Protein AF-I0EPF7-F1 (afdb_monomer)

Nearest PDB structures (foldseek):
  5tj4-assembly6_F  TM=7.790E-01  e=3.941E-02  unclassified
  5tj4-assembly10_J  TM=7.792E-01  e=4.815E-02  unclassified
  5tj4-assembly3_C  TM=7.240E-01  e=4.815E-02  unclassified
  5tj4-assembly4_D  TM=7.793E-01  e=6.290E-02  unclassified
  6ob5-assembly1_B  TM=6.141E-01  e=3.340E-01  Escherichia coli

Sequence (158 aa):
MDFFLKYFGLGFLILGGALLAESQGFAVKSDESLSGRFLEVLSMDFQDEMHAGLKFVVAKDKDKNDKKELCHFDAVLLSEMAMNKVPKNALSLQEILFESTKDKTNYVFAMIEPKFCAREKRKDISKLQQWFKEKALGLIEGYKVNYQNPYKLHNKHK

Foldseek 3Di:
DDDDDDDDDDDPPPPVPPPPDVFVAFEEEEEPPDQPVLVVVVQVVLCVPVVGGYDYDYDDPPQQLDLVSLVVGQKYWYFPVVVVRHDPLQWDDWDFQDAQPPPRTTIIMTGGDCVSNVDDCPDPCVSVVVCVVPPVSVVCVVCNDPVPDDDPPPPPDD

Organism: Helicobacter cetorum (strain ATCC BAA-429 / MIT 00-7128) (NCBI:txid182217)

Secondary structure (DSSP, 8-state):
-------------------------EEEEE-TTS-HHHHHHHHHHHHHHHSS-EEEEEPPTT----HHHHTT-SEEEEEHHHHTTS-GGGEEEEEEEEE-TTT--EEEEEEEPTTTTT----S-HHHHHHHIIIIIHHHHHHT-S-TT----------

Solvent-accessible surface area (backbone atoms only — not comparable to full-atom values): 9728 Å² total; per-residue (Å²): 140,77,90,82,81,88,87,80,90,73,80,87,75,74,71,78,74,73,80,67,69,92,60,94,40,48,33,30,39,25,43,65,87,56,50,68,67,60,55,48,52,55,24,50,54,44,28,72,74,67,72,43,46,52,42,80,41,68,48,51,97,82,62,57,64,41,73,77,56,51,53,77,30,53,26,38,42,26,38,53,75,61,48,72,61,39,56,70,77,38,51,39,74,79,45,80,62,48,64,36,70,84,78,68,48,44,33,31,37,30,34,47,32,52,76,62,58,74,50,76,87,84,65,78,59,62,60,59,53,49,44,48,73,75,44,48,46,60,50,53,59,76,50,64,43,60,88,81,69,73,81,78,82,74,77,82,81,126

Radius of gyration: 19.36 Å; Cα contacts (8 Å, |Δi|>4): 189; chains: 1; bounding box: 58×64×36 Å

Mean predicted aligned error: 12.43 Å

pLDDT: mean 71.14, std 19.7, range [32.12, 91.94]

Structure (mmCIF, N/CA/C/O backbone):
data_AF-I0EPF7-F1
#
_entry.id   AF-I0EPF7-F1
#
loop_
_atom_site.group_PDB
_atom_site.id
_atom_site.type_symbol
_atom_site.label_atom_id
_atom_site.label_alt_id
_atom_site.label_comp_id
_atom_site.label_asym_id
_atom_site.label_entity_id
_atom_site.label_seq_id
_atom_site.pdbx_PDB_ins_code
_atom_site.Cartn_x
_atom_site.Cartn_y
_atom_site.Cartn_z
_atom_site.occupancy
_atom_site.B_iso_or_equiv
_atom_site.auth_seq_id
_atom_site.auth_comp_id
_atom_site.auth_asym_id
_atom_site.auth_atom_id
_atom_site.pdbx_PDB_model_num
ATOM 1 N N . MET A 1 1 ? -41.851 -47.051 -5.456 1.00 32.12 1 MET A N 1
ATOM 2 C CA . MET A 1 1 ? -40.882 -48.156 -5.543 1.00 32.12 1 MET A CA 1
ATOM 3 C C . MET A 1 1 ? -39.913 -47.762 -6.638 1.00 32.12 1 MET A C 1
ATOM 5 O O . MET A 1 1 ? -40.344 -47.707 -7.777 1.00 32.12 1 MET A O 1
ATOM 9 N N . ASP A 1 2 ? -38.701 -47.268 -6.415 1.00 35.66 2 ASP A N 1
ATOM 10 C CA . ASP A 1 2 ? -37.830 -47.096 -5.244 1.00 35.66 2 ASP A CA 1
ATOM 11 C C . ASP A 1 2 ? -36.937 -45.878 -5.576 1.00 35.66 2 ASP A C 1
ATOM 13 O O . ASP A 1 2 ? -36.514 -45.720 -6.716 1.00 35.66 2 ASP A O 1
ATOM 17 N N . PHE A 1 3 ? -36.883 -44.823 -4.757 1.00 37.06 3 PHE A N 1
ATOM 18 C CA . PHE A 1 3 ? -35.919 -44.627 -3.662 1.00 37.06 3 PHE A CA 1
ATOM 19 C C . PHE A 1 3 ? -34.459 -44.915 -4.051 1.00 37.06 3 PHE A C 1
ATOM 21 O O . PHE A 1 3 ? -34.078 -46.069 -4.139 1.00 37.06 3 PHE A O 1
ATOM 28 N N . PHE A 1 4 ? -33.640 -43.865 -4.204 1.00 44.22 4 PHE A N 1
ATOM 29 C CA . PHE A 1 4 ? -32.478 -43.598 -3.338 1.00 44.22 4 PHE A CA 1
ATOM 30 C C . PHE A 1 4 ? -31.901 -42.188 -3.602 1.00 44.22 4 PHE A C 1
ATOM 32 O O . PHE A 1 4 ? -31.505 -41.850 -4.709 1.00 44.22 4 PHE A O 1
ATOM 39 N N . LEU A 1 5 ? -31.946 -41.382 -2.532 1.00 36.19 5 LEU A N 1
ATOM 40 C CA . LEU A 1 5 ? -31.001 -40.361 -2.038 1.00 36.19 5 LEU A CA 1
ATOM 41 C C . LEU A 1 5 ? -30.150 -39.552 -3.049 1.00 36.19 5 LEU A C 1
ATOM 43 O O . LEU A 1 5 ? -29.355 -40.110 -3.786 1.00 36.19 5 LEU A O 1
ATOM 47 N N . LYS A 1 6 ? -30.267 -38.215 -3.129 1.00 38.94 6 LYS A N 1
ATOM 48 C CA . LYS A 1 6 ? -29.908 -37.163 -2.136 1.00 38.94 6 LYS A CA 1
ATOM 49 C C . LYS A 1 6 ? -28.382 -36.999 -1.980 1.00 38.94 6 LYS A C 1
ATOM 51 O O . LYS A 1 6 ? -27.690 -37.969 -1.711 1.00 38.94 6 LYS A O 1
ATOM 56 N N . TYR A 1 7 ? -27.949 -35.733 -2.037 1.00 41.56 7 TYR A N 1
ATOM 57 C CA . TYR A 1 7 ? -26.588 -35.177 -1.913 1.00 41.56 7 TYR A CA 1
ATOM 58 C C . TYR A 1 7 ? -25.780 -35.070 -3.212 1.00 41.56 7 TYR A C 1
ATOM 60 O O . TYR A 1 7 ? -25.107 -35.997 -3.627 1.00 41.56 7 TYR A O 1
ATOM 68 N N . PHE A 1 8 ? -25.756 -33.872 -3.794 1.00 40.03 8 PHE A N 1
ATOM 69 C CA . PHE A 1 8 ? -24.672 -32.930 -3.506 1.00 40.03 8 PHE A CA 1
ATOM 70 C C . PHE A 1 8 ? -25.116 -31.528 -3.931 1.00 40.03 8 PHE A C 1
ATOM 72 O O . PHE A 1 8 ? -25.210 -31.208 -5.112 1.00 40.03 8 PHE A O 1
ATOM 79 N N . GLY A 1 9 ? -25.423 -30.689 -2.940 1.00 44.56 9 GLY A N 1
ATOM 80 C CA . GLY A 1 9 ? -25.356 -29.255 -3.140 1.00 44.56 9 GLY A CA 1
ATOM 81 C C . GLY A 1 9 ? -23.896 -28.889 -3.369 1.00 44.56 9 GLY A C 1
ATOM 82 O O . GLY A 1 9 ? -23.051 -29.161 -2.521 1.00 44.56 9 GLY A O 1
ATOM 83 N N . LEU A 1 10 ? -23.603 -28.271 -4.505 1.00 41.25 10 LEU A N 1
ATOM 84 C CA . LEU A 1 10 ? -22.473 -27.369 -4.616 1.00 41.25 10 LEU A CA 1
ATOM 85 C C . LEU A 1 10 ? -23.034 -26.017 -5.004 1.00 41.25 10 LEU A C 1
ATOM 87 O O . LEU A 1 10 ? -23.731 -25.870 -6.007 1.00 41.25 10 LEU A O 1
ATOM 91 N N . GLY A 1 11 ? -22.774 -25.067 -4.112 1.00 34.75 11 GLY A N 1
ATOM 92 C CA . GLY A 1 11 ? -23.182 -23.691 -4.236 1.00 34.75 11 GLY A CA 1
ATOM 93 C C . GLY A 1 11 ? -22.787 -23.135 -5.590 1.00 34.75 11 GLY A C 1
ATOM 94 O O . GLY A 1 11 ? -21.682 -23.353 -6.089 1.00 34.75 11 GLY A O 1
ATOM 95 N N . PHE A 1 12 ? -23.726 -22.389 -6.147 1.00 36.94 12 PHE A N 1
ATOM 96 C CA . PHE A 1 12 ? -23.507 -21.460 -7.232 1.00 36.94 12 PHE A CA 1
ATOM 97 C C . PHE A 1 12 ? -22.482 -20.414 -6.748 1.00 36.94 12 PHE A C 1
ATOM 99 O O . PHE A 1 12 ? -22.826 -19.359 -6.221 1.00 36.94 12 PHE A O 1
ATOM 106 N N . LEU A 1 13 ? -21.195 -20.752 -6.854 1.00 43.28 13 LEU A N 1
ATOM 107 C CA . LEU A 1 13 ? -20.092 -19.805 -6.826 1.00 43.28 13 LEU A CA 1
ATOM 108 C C . LEU A 1 13 ? -20.190 -19.011 -8.125 1.00 43.28 13 LEU A C 1
ATOM 110 O O . LEU A 1 13 ? -19.527 -19.324 -9.111 1.00 43.28 13 LEU A O 1
ATOM 114 N N . ILE A 1 14 ? -21.009 -17.961 -8.123 1.00 40.94 14 ILE A N 1
ATOM 115 C CA . ILE A 1 14 ? -20.789 -16.849 -9.044 1.00 40.94 14 ILE A CA 1
ATOM 116 C C . ILE A 1 14 ? -19.553 -16.115 -8.513 1.00 40.94 14 ILE A C 1
ATOM 118 O O . ILE A 1 14 ? -19.643 -15.044 -7.920 1.00 40.94 14 ILE A O 1
ATOM 122 N N . LEU A 1 15 ? -18.373 -16.723 -8.692 1.00 40.56 15 LEU A N 1
ATOM 123 C CA . LEU A 1 15 ? -17.181 -15.931 -8.939 1.00 40.56 15 LEU A CA 1
ATOM 124 C C . LEU A 1 15 ? -17.497 -15.207 -10.240 1.00 40.56 15 LEU A C 1
ATOM 126 O O . LEU A 1 15 ? -17.416 -15.792 -11.320 1.00 40.56 15 LEU A O 1
ATOM 130 N N . GLY A 1 16 ? -17.939 -13.956 -10.111 1.00 35.00 16 GLY A N 1
ATOM 131 C CA . GLY A 1 16 ? -17.935 -12.988 -11.190 1.00 35.00 16 GLY A CA 1
ATOM 132 C C . GLY A 1 16 ? -16.498 -12.847 -11.655 1.00 35.00 16 GLY A C 1
ATOM 133 O O . GLY A 1 16 ? -15.765 -11.975 -11.202 1.00 35.00 16 GLY A O 1
ATOM 134 N N . GLY A 1 17 ? -16.092 -13.773 -12.520 1.00 34.09 17 GLY A N 1
ATOM 135 C CA . GLY A 1 17 ? -14.925 -13.678 -13.359 1.00 34.09 17 GLY A CA 1
ATOM 136 C C . GLY A 1 17 ? -15.161 -12.518 -14.301 1.00 34.09 17 GLY A C 1
ATOM 137 O O . GLY A 1 17 ? -15.515 -12.703 -15.461 1.00 34.09 17 GLY A O 1
ATOM 138 N N . ALA A 1 18 ? -14.959 -11.308 -13.791 1.00 34.75 18 ALA A N 1
ATOM 139 C CA . ALA A 1 18 ? -14.467 -10.245 -14.622 1.00 34.75 18 ALA A CA 1
ATOM 140 C C . ALA A 1 18 ? -13.058 -10.693 -15.024 1.00 34.75 18 ALA A C 1
ATOM 142 O O . ALA A 1 18 ? -12.079 -10.513 -14.300 1.00 34.75 18 ALA A O 1
ATOM 143 N N . LEU A 1 19 ? -12.997 -11.361 -16.177 1.00 37.72 19 LEU A N 1
ATOM 144 C CA . LEU A 1 19 ? -11.865 -11.345 -17.092 1.00 37.72 19 LEU A CA 1
ATOM 145 C C . LEU A 1 19 ? -11.570 -9.873 -17.424 1.00 37.72 19 LEU A C 1
ATOM 147 O O . LEU A 1 19 ? -11.842 -9.385 -18.516 1.00 37.72 19 LEU A O 1
ATOM 151 N N . LEU A 1 20 ? -11.081 -9.126 -16.436 1.00 38.59 20 LEU A N 1
ATOM 152 C CA . LEU A 1 20 ? -10.431 -7.857 -16.662 1.00 38.59 20 LEU A CA 1
ATOM 153 C C . LEU A 1 20 ? -9.092 -8.235 -17.265 1.00 38.59 20 LEU A C 1
ATOM 155 O O . LEU A 1 20 ? -8.306 -8.960 -16.654 1.00 38.59 20 LEU A O 1
ATOM 159 N N . ALA A 1 21 ? -8.925 -7.813 -18.514 1.00 35.44 21 ALA A N 1
ATOM 160 C CA . ALA A 1 21 ? -7.698 -7.874 -19.278 1.00 35.44 21 ALA A CA 1
ATOM 161 C C . ALA A 1 21 ? -6.469 -7.717 -18.372 1.00 35.44 21 ALA A C 1
ATOM 163 O O . ALA A 1 21 ? -6.514 -6.957 -17.402 1.00 35.44 21 ALA A O 1
ATOM 164 N N . GLU A 1 22 ? -5.374 -8.398 -18.716 1.00 38.91 22 GLU A N 1
ATOM 165 C CA . GLU A 1 22 ? -4.032 -8.174 -18.169 1.00 38.91 22 GLU A CA 1
ATOM 166 C C . GLU A 1 22 ? -3.570 -6.723 -18.429 1.00 38.91 22 GLU A C 1
ATOM 168 O O . GLU A 1 22 ? -2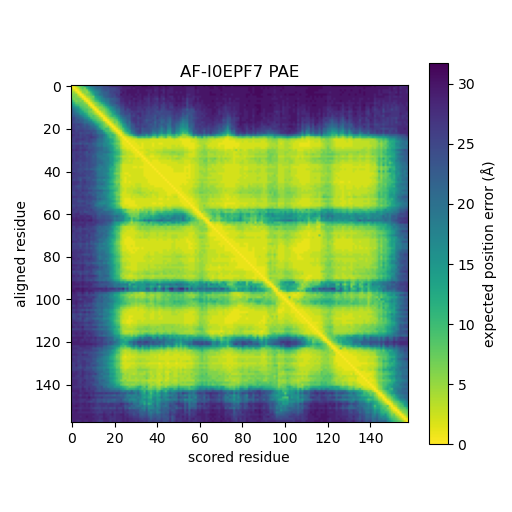.604 -6.463 -19.146 1.00 38.91 22 GLU A O 1
ATOM 173 N N . SER A 1 23 ? -4.266 -5.732 -17.871 1.00 43.34 23 SER A N 1
ATOM 174 C CA . SER A 1 23 ? -3.748 -4.385 -17.764 1.00 43.34 23 SER A CA 1
ATOM 175 C C . SER A 1 23 ? -2.484 -4.506 -16.927 1.00 43.34 23 SER A C 1
ATOM 177 O O . SER A 1 23 ? -2.442 -5.233 -15.930 1.00 43.34 23 SER A O 1
ATOM 179 N N . GLN A 1 24 ? -1.432 -3.836 -17.373 1.00 61.28 24 GLN A N 1
ATOM 180 C CA . GLN A 1 24 ? -0.130 -3.749 -16.725 1.00 61.28 24 GLN A CA 1
ATOM 181 C C . GLN A 1 24 ? -0.245 -2.970 -15.398 1.00 61.28 24 GLN A C 1
ATOM 183 O O . GLN A 1 24 ? 0.343 -1.907 -15.231 1.00 61.28 24 GLN A O 1
ATOM 188 N N . GLY A 1 25 ? -1.064 -3.464 -14.472 1.00 81.44 25 GLY A N 1
ATOM 189 C CA . GLY A 1 25 ? -1.451 -2.789 -13.244 1.00 81.44 25 GLY A CA 1
ATOM 190 C C . GLY A 1 25 ? -0.422 -2.943 -12.136 1.00 81.44 25 GLY A C 1
ATOM 191 O O . GLY A 1 25 ? 0.463 -3.801 -12.192 1.00 81.44 25 GLY A O 1
ATOM 192 N N . PHE A 1 26 ? -0.536 -2.106 -11.115 1.00 88.44 26 PHE A N 1
ATOM 193 C CA . PHE A 1 26 ? 0.302 -2.135 -9.926 1.00 88.44 26 PHE A CA 1
ATOM 194 C C . PHE A 1 26 ? -0.106 -3.269 -8.986 1.00 88.44 26 PHE A C 1
ATOM 196 O O . PHE A 1 26 ? -1.290 -3.579 -8.850 1.00 88.44 26 PHE A O 1
ATOM 203 N N . ALA A 1 27 ? 0.874 -3.874 -8.320 1.00 90.88 27 ALA A N 1
ATOM 204 C CA . ALA A 1 27 ? 0.647 -4.877 -7.285 1.00 90.88 27 ALA A CA 1
ATOM 205 C C . ALA A 1 27 ? 1.095 -4.345 -5.920 1.00 90.88 27 ALA A C 1
ATOM 207 O O . ALA A 1 27 ? 2.258 -3.981 -5.747 1.00 90.88 27 ALA A O 1
ATOM 208 N N . VAL A 1 28 ? 0.191 -4.340 -4.942 1.00 90.62 28 VAL A N 1
ATOM 209 C CA . VAL A 1 28 ? 0.463 -3.888 -3.573 1.00 90.62 28 VAL A CA 1
ATOM 210 C C . VAL A 1 28 ? 0.281 -5.052 -2.611 1.00 90.62 28 VAL A C 1
ATOM 212 O O . VAL A 1 28 ? -0.799 -5.636 -2.548 1.00 90.62 28 VAL A O 1
ATOM 215 N N . LYS A 1 29 ? 1.323 -5.401 -1.852 1.00 91.94 29 LYS A N 1
ATOM 216 C CA . LYS A 1 29 ? 1.199 -6.379 -0.759 1.00 91.94 29 LYS A CA 1
ATOM 217 C C . LYS A 1 29 ? 0.479 -5.711 0.412 1.00 91.94 29 LYS A C 1
ATOM 219 O O . LYS A 1 29 ? 0.902 -4.637 0.825 1.00 91.94 29 LYS A O 1
ATOM 224 N N . SER A 1 30 ? -0.574 -6.317 0.945 1.00 90.00 30 SER A N 1
ATOM 225 C CA . SER A 1 30 ? -1.389 -5.738 2.020 1.00 90.00 30 SER A CA 1
ATOM 226 C C . SER A 1 30 ? -1.539 -6.682 3.205 1.00 90.00 30 SER A C 1
ATOM 228 O O . SER A 1 30 ? -1.614 -7.886 3.000 1.00 90.00 30 SER A O 1
ATOM 230 N N . ASP A 1 31 ? -1.659 -6.173 4.426 1.00 86.31 31 ASP A N 1
ATOM 231 C CA . ASP A 1 31 ? -1.940 -7.031 5.590 1.00 86.31 31 ASP A CA 1
ATOM 232 C C . ASP A 1 31 ? -3.332 -7.688 5.514 1.00 86.31 31 ASP A C 1
ATOM 234 O O . ASP A 1 31 ? -4.290 -7.099 5.009 1.00 86.31 31 ASP A O 1
ATOM 238 N N . GLU A 1 32 ? -3.460 -8.906 6.050 1.00 83.56 32 GLU A N 1
ATOM 239 C CA . GLU A 1 32 ? -4.724 -9.665 6.084 1.00 83.56 32 GLU A CA 1
ATOM 240 C C . GLU A 1 32 ? -5.813 -9.046 6.960 1.00 83.56 32 GLU A C 1
ATOM 242 O O . GLU A 1 32 ? -7.004 -9.286 6.758 1.00 83.56 32 GLU A O 1
ATOM 247 N N . SER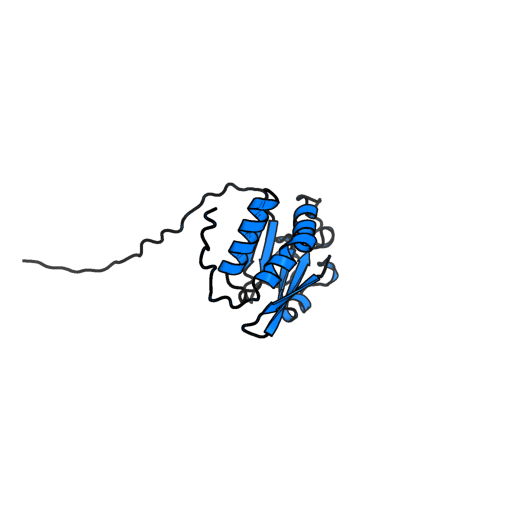 A 1 33 ? -5.411 -8.225 7.924 1.00 79.38 33 SER A N 1
ATOM 248 C CA . SER A 1 33 ? -6.304 -7.508 8.827 1.00 79.38 33 SER A CA 1
ATOM 249 C C . SER A 1 33 ? -7.087 -6.393 8.125 1.00 79.38 33 SER A C 1
ATOM 251 O O . SER A 1 33 ? -8.109 -5.938 8.652 1.00 79.38 33 SER A O 1
ATOM 253 N N . LEU A 1 34 ? -6.652 -5.965 6.933 1.00 81.50 34 LEU A N 1
ATOM 254 C CA . LEU A 1 34 ? -7.376 -5.008 6.104 1.00 81.50 34 LEU A CA 1
ATOM 255 C C . LEU A 1 34 ? -8.583 -5.680 5.443 1.00 81.50 34 LEU A C 1
ATOM 257 O O . LEU A 1 34 ? -8.486 -6.734 4.819 1.00 81.50 34 LEU A O 1
ATOM 261 N N . SER A 1 35 ? -9.749 -5.039 5.542 1.00 80.50 35 SER A N 1
ATOM 262 C CA . SER A 1 35 ? -10.962 -5.547 4.895 1.00 80.50 35 SER A CA 1
ATOM 263 C C . SER A 1 35 ? -10.802 -5.580 3.379 1.00 80.50 35 SER A C 1
ATOM 265 O O . SER A 1 35 ? -10.510 -4.554 2.764 1.00 80.50 35 SER A O 1
ATOM 267 N N . GLY A 1 36 ? -11.106 -6.723 2.759 1.00 82.62 36 GLY A N 1
ATOM 268 C CA . GLY A 1 36 ? -11.101 -6.854 1.300 1.00 82.62 36 GLY A CA 1
ATOM 269 C C . GLY A 1 36 ? -11.961 -5.799 0.593 1.00 82.62 36 GLY A C 1
ATOM 270 O O . GLY A 1 36 ? -11.556 -5.289 -0.444 1.00 82.62 36 GLY A O 1
ATOM 271 N N . ARG A 1 37 ? -13.085 -5.379 1.196 1.00 79.75 37 ARG A N 1
ATOM 272 C CA . ARG A 1 37 ? -13.941 -4.306 0.649 1.00 79.75 37 ARG A CA 1
ATOM 273 C C . ARG A 1 37 ? -13.254 -2.944 0.636 1.00 79.75 37 ARG A C 1
ATOM 275 O O . ARG A 1 37 ? -13.452 -2.163 -0.283 1.00 79.75 37 ARG A O 1
ATOM 282 N N . PHE A 1 38 ? -12.467 -2.644 1.666 1.00 81.75 38 PHE A N 1
ATOM 283 C CA . PHE A 1 38 ? -11.706 -1.397 1.720 1.00 81.75 38 PHE A CA 1
ATOM 284 C C . PHE A 1 38 ? -10.636 -1.371 0.620 1.00 81.75 38 PHE A C 1
ATOM 286 O O . PHE A 1 38 ? -10.507 -0.381 -0.094 1.00 81.75 38 PHE A O 1
ATOM 293 N N . LEU A 1 39 ? -9.934 -2.490 0.426 1.00 86.56 39 LEU A N 1
ATOM 294 C CA . LEU A 1 39 ? -8.944 -2.642 -0.642 1.00 86.56 39 LEU A CA 1
ATOM 295 C C . LEU A 1 39 ? -9.580 -2.561 -2.041 1.00 86.56 39 LEU A C 1
ATOM 297 O O . LEU A 1 39 ? -8.996 -1.980 -2.955 1.00 86.56 39 LEU A O 1
ATOM 301 N N . GLU A 1 40 ? -10.788 -3.102 -2.210 1.00 86.25 40 GLU A N 1
ATOM 302 C CA . GLU A 1 40 ? -11.560 -3.011 -3.454 1.00 86.25 40 GLU A CA 1
ATOM 303 C C . GLU A 1 40 ? -11.934 -1.562 -3.788 1.00 86.25 40 GLU A C 1
ATOM 305 O O . GLU A 1 40 ? -11.690 -1.122 -4.907 1.00 86.25 40 GLU A O 1
ATOM 310 N N . VAL A 1 41 ? -12.418 -0.787 -2.811 1.00 84.69 41 VAL A N 1
ATOM 311 C CA . VAL A 1 41 ? -12.729 0.642 -2.996 1.00 84.69 41 VAL A CA 1
ATOM 312 C C . VAL A 1 41 ? -11.504 1.432 -3.454 1.00 84.69 41 VAL A C 1
ATOM 314 O O . VAL A 1 41 ? -11.597 2.187 -4.419 1.00 84.69 41 VAL A O 1
ATOM 317 N N . LEU A 1 42 ? -10.351 1.239 -2.804 1.00 86.62 42 LEU A N 1
ATOM 318 C CA . LEU A 1 42 ? -9.109 1.898 -3.220 1.00 86.62 42 LEU A CA 1
ATOM 319 C C . LEU A 1 42 ? -8.699 1.493 -4.642 1.00 86.62 42 LEU A C 1
ATOM 321 O O . LEU A 1 42 ? -8.208 2.323 -5.400 1.00 86.62 42 LEU A O 1
ATOM 325 N N . SER A 1 43 ? -8.911 0.227 -5.008 1.00 88.88 43 SER A N 1
ATOM 326 C CA . SER A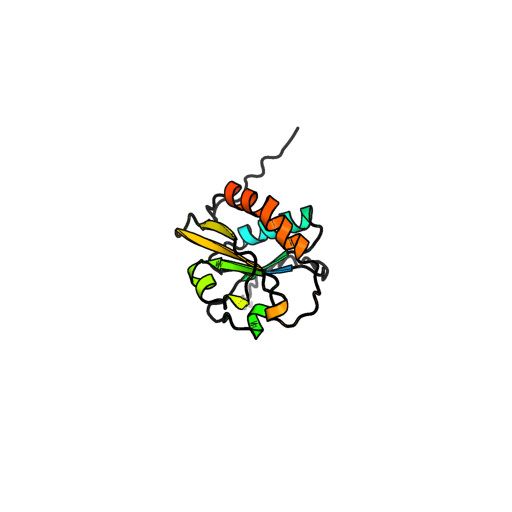 1 43 ? -8.592 -0.276 -6.349 1.00 88.88 43 SER A CA 1
ATOM 327 C C . SER A 1 43 ? -9.486 0.345 -7.421 1.00 88.88 43 SER A C 1
ATOM 329 O O . SER A 1 43 ? -8.988 0.730 -8.476 1.00 88.88 43 SER A O 1
ATOM 331 N N . MET A 1 44 ? -10.790 0.455 -7.149 1.00 87.62 44 MET A N 1
ATOM 332 C CA . MET A 1 44 ? -11.762 1.051 -8.067 1.00 87.62 44 MET A CA 1
ATOM 333 C C . MET A 1 44 ? -11.502 2.544 -8.272 1.00 87.62 44 MET A C 1
ATOM 335 O O . MET A 1 44 ? -11.420 2.981 -9.414 1.00 87.62 44 MET A O 1
ATOM 339 N N . ASP A 1 45 ? -11.297 3.306 -7.192 1.00 88.44 45 ASP A N 1
ATOM 340 C CA . ASP A 1 45 ? -11.021 4.746 -7.294 1.00 88.44 45 ASP A CA 1
ATOM 341 C C . ASP A 1 45 ? -9.709 5.015 -8.050 1.00 88.44 45 ASP A C 1
ATOM 343 O O . ASP A 1 45 ? -9.664 5.856 -8.948 1.00 88.44 45 ASP A O 1
ATOM 347 N N . PHE A 1 46 ? -8.666 4.216 -7.786 1.00 89.06 46 PHE A N 1
ATOM 348 C CA . PHE A 1 46 ? -7.424 4.282 -8.555 1.00 89.06 46 PHE A CA 1
ATOM 349 C C . PHE A 1 46 ? -7.647 3.994 -10.044 1.00 89.06 46 PHE A C 1
ATOM 351 O O . PHE A 1 46 ? -7.100 4.690 -10.899 1.00 89.06 46 PHE A O 1
ATOM 358 N N . GLN A 1 47 ? -8.427 2.960 -10.370 1.00 89.62 47 GLN A N 1
ATOM 359 C CA . GLN A 1 47 ? -8.696 2.580 -11.755 1.00 89.62 47 GLN A CA 1
ATOM 360 C C . GLN A 1 47 ? -9.471 3.668 -12.505 1.00 89.62 47 GLN A C 1
ATOM 362 O O . GLN A 1 47 ? -9.137 3.961 -13.658 1.00 89.62 47 GLN A O 1
ATOM 367 N N . ASP A 1 48 ? -10.470 4.261 -11.859 1.00 86.88 48 ASP A N 1
ATOM 368 C CA . ASP A 1 48 ? -11.298 5.316 -12.437 1.00 86.88 48 ASP A CA 1
ATOM 369 C C . ASP A 1 48 ? -10.485 6.589 -12.699 1.00 86.88 48 ASP A C 1
ATOM 371 O O . ASP A 1 48 ? -10.628 7.197 -13.761 1.00 86.88 48 ASP A O 1
ATOM 375 N N . GLU A 1 49 ? -9.593 6.968 -11.779 1.00 87.38 49 GLU A N 1
ATOM 376 C CA . GLU A 1 49 ? -8.817 8.207 -11.882 1.00 87.38 49 GLU A CA 1
ATOM 377 C C . GLU A 1 49 ? -7.553 8.063 -12.744 1.00 87.38 49 GLU A C 1
ATOM 379 O O . GLU A 1 49 ? -7.253 8.916 -13.579 1.00 87.38 49 GLU A O 1
ATOM 384 N N . MET A 1 50 ? -6.804 6.971 -12.572 1.00 86.62 50 MET A N 1
ATOM 385 C CA . MET A 1 50 ? -5.483 6.801 -13.192 1.00 86.62 50 MET A CA 1
ATOM 386 C C . MET A 1 50 ? -5.515 5.997 -14.495 1.00 86.62 50 MET A C 1
ATOM 388 O O . MET A 1 50 ? -4.478 5.878 -15.166 1.00 86.62 50 MET A O 1
ATOM 392 N N . HIS A 1 51 ? -6.676 5.426 -14.843 1.00 86.12 51 HIS A N 1
ATOM 393 C CA . HIS A 1 51 ? -6.870 4.521 -15.980 1.00 86.12 51 HIS A CA 1
ATOM 394 C C . HIS A 1 51 ? -5.846 3.372 -16.008 1.00 86.12 51 HIS A C 1
ATOM 396 O O . HIS A 1 51 ? -5.348 2.972 -17.063 1.00 86.12 51 HIS A O 1
ATOM 402 N N . ALA A 1 52 ? -5.495 2.857 -14.828 1.00 86.56 52 ALA A N 1
ATOM 403 C CA . ALA A 1 52 ? -4.529 1.784 -14.632 1.00 86.56 52 ALA A CA 1
ATOM 404 C C . ALA A 1 52 ? -5.029 0.816 -13.553 1.00 86.56 52 ALA A C 1
ATOM 406 O O . ALA A 1 52 ? -5.699 1.225 -12.613 1.00 86.56 52 ALA A O 1
ATOM 407 N N . GLY A 1 53 ? -4.697 -0.472 -13.667 1.00 88.25 53 GLY A N 1
ATOM 408 C CA . GLY A 1 53 ? -5.078 -1.450 -12.648 1.00 88.25 53 GLY A CA 1
ATOM 409 C C . GLY A 1 53 ? -4.292 -1.266 -11.347 1.00 88.25 53 GLY A C 1
ATOM 410 O O . GLY A 1 53 ? -3.085 -1.021 -11.381 1.00 88.25 53 GLY A O 1
ATOM 411 N N . LEU A 1 54 ? -4.954 -1.457 -10.208 1.00 89.62 54 LEU A N 1
ATOM 412 C CA . LEU A 1 54 ? -4.334 -1.590 -8.891 1.00 89.62 54 LEU A CA 1
ATOM 413 C C . LEU A 1 54 ? -4.858 -2.865 -8.241 1.00 89.62 54 LEU A C 1
ATOM 415 O O . LEU A 1 54 ? -6.063 -3.051 -8.102 1.00 89.62 54 LEU A O 1
ATOM 419 N N . LYS A 1 55 ? -3.950 -3.767 -7.872 1.00 91.00 55 LYS A N 1
ATOM 420 C CA . LYS A 1 55 ? -4.287 -5.039 -7.240 1.00 91.00 55 LYS A CA 1
ATOM 421 C C . LYS A 1 55 ? -3.637 -5.130 -5.873 1.00 91.00 55 LYS A C 1
ATOM 423 O O . LYS A 1 55 ? -2.410 -5.119 -5.770 1.00 91.00 55 LYS A O 1
ATOM 428 N N . PHE A 1 56 ? -4.454 -5.339 -4.849 1.00 90.31 56 PHE A N 1
ATOM 429 C CA . PHE A 1 56 ? -3.966 -5.722 -3.531 1.00 90.31 56 PHE A CA 1
ATOM 430 C C . PHE A 1 56 ? -3.817 -7.241 -3.426 1.00 90.31 56 PHE A C 1
ATOM 432 O O . PHE A 1 56 ? -4.666 -8.010 -3.884 1.00 90.31 56 PHE A O 1
ATOM 439 N N . VAL A 1 57 ? -2.711 -7.676 -2.835 1.00 89.81 57 VAL A N 1
ATOM 440 C CA . VAL A 1 57 ? -2.409 -9.079 -2.561 1.00 89.81 57 VAL A CA 1
ATOM 441 C C . VAL A 1 57 ? -2.185 -9.216 -1.068 1.00 89.81 57 VAL A C 1
ATOM 443 O O . VAL A 1 57 ? -1.218 -8.688 -0.526 1.00 89.81 57 VAL A O 1
ATOM 446 N N . VAL A 1 58 ? -3.093 -9.933 -0.416 1.00 84.62 58 VAL A N 1
ATOM 447 C CA . VAL A 1 58 ? -3.041 -10.147 1.027 1.00 84.62 58 VAL A CA 1
ATOM 448 C C . VAL A 1 58 ? -1.824 -10.995 1.394 1.00 84.62 58 VAL A C 1
ATOM 450 O O . VAL A 1 58 ? -1.669 -12.112 0.895 1.00 84.62 58 VAL A O 1
ATOM 453 N N . ALA A 1 59 ? -0.984 -10.449 2.269 1.00 72.81 59 ALA A N 1
ATOM 454 C CA . ALA A 1 59 ? 0.150 -11.108 2.881 1.00 72.81 59 ALA A CA 1
ATOM 455 C C . ALA A 1 59 ? -0.343 -12.221 3.804 1.00 72.81 59 ALA A C 1
ATOM 457 O O . ALA A 1 59 ? -1.157 -11.991 4.695 1.00 72.81 59 ALA A O 1
ATOM 458 N N . LYS A 1 60 ? 0.168 -13.429 3.604 1.00 70.19 60 LYS A N 1
ATOM 459 C CA . LYS A 1 60 ? 0.037 -14.530 4.560 1.00 70.19 60 LYS A CA 1
ATOM 460 C C . LYS A 1 60 ? 1.123 -14.386 5.621 1.00 70.19 60 LYS A C 1
ATOM 462 O O . LYS A 1 60 ? 2.215 -13.931 5.315 1.00 70.19 60 LYS A O 1
ATOM 467 N N . ASP A 1 61 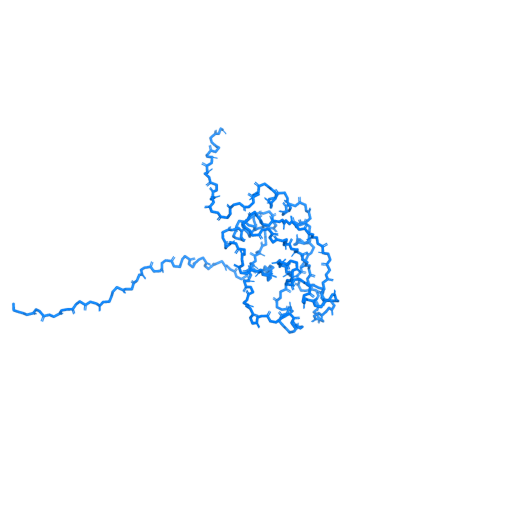? 0.913 -14.901 6.827 1.00 58.41 61 ASP A N 1
ATOM 468 C CA . ASP A 1 61 ? 1.951 -14.902 7.881 1.00 58.41 61 ASP A CA 1
ATOM 469 C C . ASP A 1 61 ? 3.300 -15.515 7.452 1.00 58.41 61 ASP A C 1
ATOM 471 O O . ASP A 1 61 ? 4.359 -15.190 7.990 1.00 58.41 61 ASP A O 1
ATOM 475 N N . LYS A 1 62 ? 3.271 -16.419 6.466 1.00 59.44 62 LYS A N 1
ATOM 476 C CA . LYS A 1 62 ? 4.457 -17.066 5.886 1.00 59.44 62 LYS A CA 1
ATOM 477 C C . LYS A 1 62 ? 5.140 -16.264 4.777 1.00 59.44 62 LYS A C 1
ATOM 479 O O . LYS A 1 62 ? 6.195 -16.696 4.313 1.00 59.44 62 LYS A O 1
ATOM 484 N N . ASP A 1 63 ? 4.523 -15.174 4.336 1.00 63.53 63 ASP A N 1
ATOM 485 C CA . ASP A 1 63 ? 5.012 -14.308 3.272 1.00 63.53 63 ASP A CA 1
ATOM 486 C C . ASP A 1 63 ? 6.128 -13.442 3.866 1.00 63.53 63 ASP A C 1
ATOM 488 O O . ASP A 1 63 ? 5.911 -12.394 4.487 1.00 63.53 63 ASP A O 1
ATOM 492 N N . LYS A 1 64 ? 7.349 -13.970 3.761 1.00 64.88 64 LYS A N 1
ATOM 493 C CA . LYS A 1 64 ? 8.558 -13.391 4.330 1.00 64.88 64 LYS A CA 1
ATOM 494 C C . LYS A 1 64 ? 8.841 -12.073 3.623 1.00 64.88 64 LYS A C 1
ATOM 496 O O . LYS A 1 64 ? 8.808 -11.978 2.403 1.00 64.88 64 LYS A O 1
ATOM 501 N N . ASN A 1 65 ? 9.264 -11.061 4.375 1.00 76.81 65 ASN A N 1
ATOM 502 C CA . ASN A 1 65 ? 9.789 -9.822 3.794 1.00 76.81 65 ASN A CA 1
ATOM 503 C C . ASN A 1 65 ? 11.217 -10.016 3.242 1.00 76.81 65 ASN A C 1
ATOM 505 O O . ASN A 1 65 ? 12.115 -9.211 3.484 1.00 76.81 65 ASN A O 1
ATOM 509 N N . ASP A 1 66 ? 11.441 -11.126 2.537 1.00 81.31 66 ASP A N 1
ATOM 510 C CA . ASP A 1 66 ? 12.682 -11.407 1.842 1.00 81.31 66 ASP A CA 1
ATOM 511 C C . ASP A 1 66 ? 12.705 -10.732 0.468 1.00 81.31 66 ASP A C 1
ATOM 513 O O . ASP A 1 66 ? 11.686 -10.330 -0.100 1.00 81.31 66 ASP A O 1
ATOM 517 N N . LYS A 1 67 ? 13.913 -10.586 -0.076 1.00 84.69 67 LYS A N 1
ATOM 518 C CA . LYS A 1 67 ? 14.124 -9.881 -1.338 1.00 84.69 67 LYS A CA 1
ATOM 519 C C . LYS A 1 67 ? 13.345 -10.500 -2.499 1.00 84.69 67 LYS A C 1
ATOM 521 O O . LYS A 1 67 ? 12.836 -9.766 -3.341 1.00 84.69 67 LYS A O 1
ATOM 526 N N . LYS A 1 68 ? 13.290 -11.831 -2.582 1.00 84.94 68 LYS A N 1
ATOM 527 C CA . LYS A 1 68 ? 12.683 -12.525 -3.722 1.00 84.94 68 LYS A CA 1
ATOM 528 C C . LYS A 1 68 ? 11.183 -12.264 -3.749 1.00 84.94 68 LYS A C 1
ATOM 530 O O . LYS A 1 68 ? 10.640 -11.979 -4.812 1.00 84.94 68 LYS A O 1
ATOM 535 N N . GLU A 1 69 ? 10.552 -12.316 -2.584 1.00 85.94 69 GLU A N 1
ATOM 536 C CA . GLU A 1 69 ? 9.124 -12.101 -2.441 1.00 85.94 69 GLU A CA 1
ATOM 537 C C . GLU A 1 69 ? 8.728 -10.638 -2.655 1.00 85.94 69 GLU A C 1
ATOM 539 O O . GLU A 1 69 ? 7.857 -10.354 -3.477 1.00 85.94 69 GLU A O 1
ATOM 544 N N . LEU A 1 70 ? 9.418 -9.706 -1.985 1.00 87.75 70 LEU A N 1
ATOM 545 C CA . LEU A 1 70 ? 9.137 -8.269 -2.083 1.00 87.75 70 LEU A CA 1
ATOM 546 C C . LEU A 1 70 ? 9.203 -7.771 -3.520 1.00 87.75 70 LEU A C 1
ATOM 548 O O . LEU A 1 70 ? 8.416 -6.918 -3.919 1.00 87.75 70 LEU A O 1
ATOM 552 N N . CYS A 1 71 ? 10.094 -8.346 -4.327 1.00 86.94 71 CYS A N 1
ATOM 553 C CA . CYS A 1 71 ? 10.178 -7.960 -5.716 1.00 86.94 71 CYS A CA 1
ATOM 554 C C . CYS A 1 71 ? 8.901 -8.262 -6.494 1.00 86.94 71 CYS A C 1
ATOM 556 O O . CYS A 1 71 ? 8.651 -7.576 -7.466 1.00 86.94 71 CYS A O 1
ATOM 558 N N . HIS A 1 72 ? 8.026 -9.192 -6.122 1.00 86.62 72 HIS A N 1
ATOM 559 C CA . HIS A 1 72 ? 6.766 -9.378 -6.857 1.00 86.62 72 HIS A CA 1
ATOM 560 C C . HIS A 1 72 ? 5.790 -8.192 -6.764 1.00 86.62 72 HIS A C 1
ATOM 562 O O . HIS A 1 72 ? 4.842 -8.144 -7.548 1.00 86.62 72 HIS A O 1
ATOM 568 N N . PHE A 1 73 ? 6.055 -7.226 -5.884 1.00 89.50 73 PHE A N 1
ATOM 569 C CA . PHE A 1 73 ? 5.186 -6.090 -5.610 1.00 89.50 73 PHE A CA 1
ATOM 570 C C . PHE A 1 73 ? 5.830 -4.758 -6.012 1.00 89.50 73 PHE A C 1
ATOM 572 O O . PHE A 1 73 ? 7.051 -4.619 -6.054 1.00 89.50 73 PHE A O 1
ATOM 579 N N . ASP A 1 74 ? 4.981 -3.782 -6.325 1.00 89.31 74 ASP A N 1
ATOM 580 C CA . ASP A 1 74 ? 5.357 -2.400 -6.634 1.00 89.31 74 ASP A CA 1
ATOM 581 C C . ASP A 1 74 ? 5.334 -1.525 -5.362 1.00 89.31 74 ASP A C 1
ATOM 583 O O . ASP A 1 74 ? 6.119 -0.585 -5.230 1.00 89.31 74 ASP A O 1
ATOM 587 N N . ALA A 1 75 ? 4.469 -1.860 -4.400 1.00 90.50 75 ALA A N 1
ATOM 588 C CA . ALA A 1 75 ? 4.387 -1.213 -3.093 1.00 90.50 75 ALA A CA 1
ATOM 589 C C . ALA A 1 75 ? 3.884 -2.181 -2.010 1.00 90.50 75 ALA A C 1
ATOM 591 O O . ALA A 1 75 ? 3.482 -3.316 -2.285 1.00 90.50 75 ALA A O 1
ATOM 592 N N . VAL A 1 76 ? 3.894 -1.716 -0.767 1.00 91.06 76 VAL A N 1
ATOM 593 C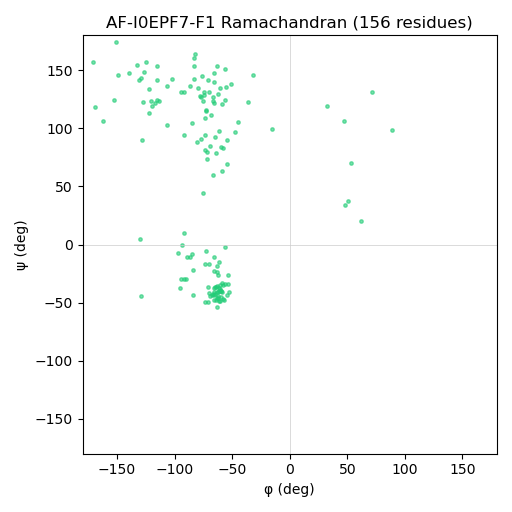 CA . VAL A 1 76 ? 3.406 -2.429 0.411 1.00 91.06 76 VAL A CA 1
ATOM 594 C C . VAL A 1 76 ? 2.473 -1.521 1.217 1.00 91.06 76 VAL A C 1
ATOM 596 O O . VAL A 1 76 ? 2.726 -0.326 1.327 1.00 91.06 76 VAL A O 1
ATOM 599 N N . LEU A 1 77 ? 1.402 -2.084 1.776 1.00 90.19 77 LEU A N 1
ATOM 600 C CA . LEU A 1 77 ? 0.468 -1.449 2.707 1.00 90.19 77 LEU A CA 1
ATOM 601 C C . LEU A 1 77 ? 0.328 -2.355 3.936 1.00 90.19 77 LEU A C 1
ATOM 603 O O . LEU A 1 77 ? -0.499 -3.266 3.963 1.00 90.19 77 LEU A O 1
ATOM 607 N N . LEU A 1 78 ? 1.178 -2.138 4.932 1.00 88.62 78 LEU A N 1
ATOM 608 C CA . LEU A 1 78 ? 1.357 -3.057 6.057 1.00 88.62 78 LEU A CA 1
ATOM 609 C C . LEU A 1 78 ? 1.140 -2.332 7.378 1.00 88.62 78 LEU A C 1
ATOM 611 O O . LEU A 1 78 ? 1.340 -1.122 7.467 1.00 88.62 78 LEU A O 1
ATOM 615 N N . SER A 1 79 ? 0.798 -3.072 8.424 1.00 86.50 79 SER A N 1
ATOM 616 C CA . SER A 1 79 ? 0.879 -2.582 9.795 1.00 86.50 79 SER A CA 1
ATOM 617 C C . SER A 1 79 ? 2.299 -2.118 10.109 1.00 86.50 79 SER A C 1
ATOM 619 O O . SER A 1 79 ? 3.277 -2.653 9.586 1.00 86.50 79 SER A O 1
ATOM 621 N N . GLU A 1 80 ? 2.443 -1.150 11.007 1.00 86.25 80 GLU A N 1
ATOM 622 C CA . GLU A 1 80 ? 3.747 -0.651 11.451 1.00 86.25 80 GLU A CA 1
ATOM 623 C C . GLU A 1 80 ? 4.666 -1.790 11.934 1.00 86.25 80 GLU A C 1
ATOM 625 O O . GLU A 1 80 ? 5.848 -1.846 11.584 1.00 86.25 80 GLU A O 1
ATOM 630 N N . MET A 1 81 ? 4.112 -2.767 12.663 1.00 85.81 81 MET A N 1
ATOM 631 C CA . MET A 1 81 ? 4.856 -3.947 13.112 1.00 85.81 81 MET A CA 1
ATOM 632 C C . MET A 1 81 ? 5.373 -4.792 11.937 1.00 85.81 81 MET A C 1
ATOM 634 O O . MET A 1 81 ? 6.524 -5.237 11.966 1.00 85.81 81 MET A O 1
ATOM 638 N N . ALA A 1 82 ? 4.550 -5.039 10.916 1.00 87.44 82 ALA A N 1
ATOM 639 C CA . ALA A 1 82 ? 4.963 -5.789 9.732 1.00 87.44 82 ALA A CA 1
ATOM 640 C C . ALA A 1 82 ? 5.941 -4.986 8.859 1.00 87.44 82 ALA A C 1
ATOM 642 O O . ALA A 1 82 ? 6.914 -5.551 8.352 1.00 87.44 82 ALA A O 1
ATOM 643 N N . MET A 1 83 ? 5.750 -3.668 8.761 1.00 87.75 83 MET A N 1
ATOM 644 C CA . MET A 1 83 ? 6.636 -2.749 8.047 1.00 87.75 83 MET A CA 1
ATOM 645 C C . MET A 1 83 ? 8.055 -2.765 8.624 1.00 87.75 83 MET A C 1
ATOM 647 O O . MET A 1 83 ? 9.028 -2.815 7.878 1.00 87.75 83 MET A O 1
ATOM 651 N N . ASN A 1 84 ? 8.188 -2.836 9.952 1.00 85.62 84 ASN A N 1
ATOM 652 C CA . ASN A 1 84 ? 9.486 -2.922 10.632 1.00 85.62 84 ASN A CA 1
ATOM 653 C C . ASN A 1 84 ? 10.287 -4.190 10.291 1.00 85.62 84 ASN A C 1
ATOM 655 O O . ASN A 1 84 ? 11.500 -4.227 10.502 1.00 85.62 84 ASN A O 1
ATOM 659 N N . LYS A 1 85 ? 9.633 -5.230 9.761 1.00 87.19 85 LYS A N 1
ATOM 660 C CA . LYS A 1 85 ? 10.292 -6.459 9.297 1.00 87.19 85 LYS A CA 1
ATOM 661 C C . LYS A 1 85 ? 10.781 -6.350 7.850 1.00 87.19 85 LYS A C 1
ATOM 663 O O . LYS A 1 85 ? 11.470 -7.255 7.385 1.00 87.19 85 LYS A O 1
ATOM 668 N N . VAL A 1 86 ? 10.392 -5.310 7.112 1.00 88.94 86 VAL A N 1
ATOM 669 C CA . VAL A 1 86 ? 10.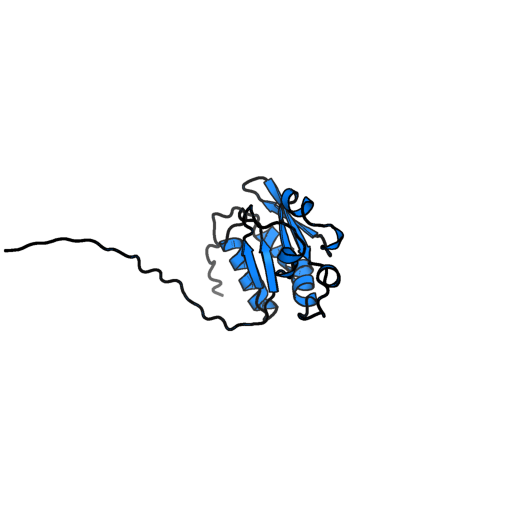838 -5.085 5.734 1.00 88.94 86 VAL A CA 1
ATOM 670 C C . VAL A 1 86 ? 12.238 -4.458 5.745 1.00 88.94 86 VAL A C 1
ATOM 672 O O . VAL A 1 86 ? 12.483 -3.525 6.514 1.00 88.94 86 VAL A O 1
ATOM 675 N N . PRO A 1 87 ? 13.186 -4.926 4.909 1.00 89.56 87 PRO A N 1
ATOM 676 C CA . PRO A 1 87 ? 14.490 -4.285 4.787 1.00 89.56 87 PRO A CA 1
ATOM 677 C C . PRO A 1 87 ? 14.338 -2.808 4.405 1.00 89.56 87 PRO A C 1
ATOM 679 O O . PRO A 1 87 ? 13.740 -2.490 3.383 1.00 89.56 87 PRO A O 1
ATOM 682 N N . LYS A 1 88 ? 14.900 -1.886 5.196 1.00 87.06 88 LYS A N 1
ATOM 683 C CA . LYS A 1 88 ? 14.743 -0.435 4.961 1.00 87.06 88 LYS A CA 1
ATOM 684 C C . LYS A 1 88 ? 15.249 0.015 3.588 1.00 87.06 88 LYS A C 1
ATOM 686 O O . LYS A 1 88 ? 14.678 0.911 2.989 1.00 87.06 88 LYS A O 1
ATOM 691 N N . ASN A 1 89 ? 16.292 -0.632 3.070 1.00 89.12 89 ASN A N 1
ATOM 692 C CA . ASN A 1 89 ? 16.823 -0.378 1.727 1.00 89.12 89 ASN A CA 1
ATOM 693 C C . ASN A 1 89 ? 15.927 -0.912 0.592 1.00 89.12 89 ASN A C 1
ATOM 695 O O . ASN A 1 89 ? 16.252 -0.704 -0.574 1.00 89.12 89 ASN A O 1
ATOM 699 N N . ALA A 1 90 ? 14.854 -1.637 0.919 1.00 88.31 90 ALA A N 1
ATOM 700 C CA . ALA A 1 90 ? 13.829 -2.064 -0.024 1.00 88.31 90 ALA A CA 1
ATOM 701 C C . ALA A 1 90 ? 12.702 -1.042 -0.177 1.00 88.31 90 ALA A C 1
ATOM 703 O O . ALA A 1 90 ? 11.872 -1.216 -1.064 1.00 88.31 90 ALA A O 1
ATOM 704 N N . LEU A 1 91 ? 12.644 -0.016 0.674 1.00 88.44 91 LEU A N 1
ATOM 705 C CA . LEU A 1 91 ? 11.514 0.898 0.768 1.00 88.44 91 LEU A CA 1
ATOM 706 C C . LEU A 1 91 ? 11.901 2.320 0.366 1.00 88.44 91 LEU A C 1
ATOM 708 O O . LEU A 1 91 ? 12.958 2.823 0.734 1.00 88.44 91 LEU A O 1
ATOM 712 N N . SER A 1 92 ? 10.987 2.986 -0.331 1.00 82.00 92 SER A N 1
ATOM 713 C CA . SER A 1 92 ? 11.014 4.426 -0.594 1.00 82.00 92 SER A CA 1
ATOM 714 C C . SER A 1 92 ? 9.639 5.027 -0.304 1.00 82.00 92 SER A C 1
ATOM 716 O O . SER A 1 92 ? 8.636 4.321 -0.378 1.00 82.00 92 SER A O 1
ATOM 718 N N . LEU A 1 93 ? 9.591 6.325 0.025 1.00 68.25 93 LEU A N 1
ATOM 719 C CA . LEU A 1 93 ? 8.349 7.076 0.291 1.00 68.25 93 LEU A CA 1
ATOM 720 C C . LEU A 1 93 ? 7.457 6.410 1.346 1.00 68.25 93 LEU A C 1
ATOM 722 O O . LEU A 1 93 ? 6.395 5.875 1.041 1.00 68.25 93 LEU A O 1
ATOM 726 N N . GLN A 1 94 ? 7.922 6.440 2.593 1.00 66.75 94 GLN A N 1
ATOM 727 C CA . GLN A 1 94 ? 7.171 5.933 3.732 1.00 66.75 94 GLN A CA 1
ATOM 728 C C . GLN A 1 94 ? 6.218 7.021 4.235 1.00 66.75 94 GLN A C 1
ATOM 730 O O . GLN A 1 94 ? 6.648 7.972 4.885 1.00 66.75 94 GLN A O 1
ATOM 735 N N . GLU A 1 95 ? 4.933 6.878 3.933 1.00 66.50 95 GLU A N 1
ATOM 736 C CA . GLU A 1 95 ? 3.887 7.766 4.441 1.00 66.50 95 GLU A CA 1
ATOM 737 C C . GLU A 1 95 ? 2.956 6.942 5.349 1.00 66.50 95 GLU A C 1
ATOM 739 O O . GLU A 1 95 ? 2.469 5.867 4.982 1.00 66.50 95 GLU A O 1
ATOM 744 N N . ILE A 1 96 ? 2.783 7.401 6.594 1.00 58.91 96 ILE A N 1
ATOM 745 C CA . ILE A 1 96 ? 1.825 6.824 7.548 1.00 58.91 96 ILE A CA 1
ATOM 746 C C . ILE A 1 96 ? 0.444 7.255 7.064 1.00 58.91 96 ILE A C 1
ATOM 748 O O . ILE A 1 96 ? 0.175 8.454 7.055 1.00 58.91 96 ILE A O 1
ATOM 752 N N . LEU A 1 97 ? -0.415 6.320 6.647 1.00 66.62 97 LEU A N 1
ATOM 753 C CA . LEU A 1 97 ? -1.709 6.713 6.082 1.00 66.62 97 LEU A CA 1
ATOM 754 C C . LEU A 1 97 ? -2.852 6.705 7.095 1.00 66.62 97 LEU A C 1
ATOM 756 O O . LEU A 1 97 ? -3.720 7.561 6.978 1.00 66.62 97 LEU A O 1
ATOM 760 N N . PHE A 1 98 ? -2.914 5.763 8.050 1.00 71.56 98 PHE A N 1
ATOM 761 C CA . PHE A 1 98 ? -4.051 5.701 8.987 1.00 71.56 98 PHE A CA 1
ATOM 762 C C . PHE A 1 98 ? -3.905 4.723 10.152 1.00 71.56 98 PHE A C 1
ATOM 764 O O . PHE A 1 98 ? -3.219 3.709 10.058 1.00 71.56 98 PHE A O 1
ATOM 771 N N . GLU A 1 99 ? -4.664 4.991 11.216 1.00 77.19 99 GLU A N 1
ATOM 772 C CA . GLU A 1 99 ? -4.953 4.057 12.309 1.00 77.19 99 GLU A CA 1
ATOM 773 C C . GLU A 1 99 ? -6.285 3.332 12.041 1.00 77.19 99 GLU A C 1
ATOM 775 O O . GLU A 1 99 ? -7.311 3.961 11.759 1.00 77.19 99 GLU A O 1
ATOM 780 N N . SER A 1 100 ? -6.315 2.002 12.162 1.00 71.12 100 SER A N 1
ATOM 781 C CA . SER A 1 100 ? -7.578 1.264 12.136 1.00 71.12 100 SER A CA 1
ATOM 782 C C . SER A 1 100 ? -8.393 1.522 13.399 1.00 71.12 100 SER A C 1
ATOM 784 O O . SER A 1 100 ? -7.922 1.340 14.518 1.00 71.12 100 SER A O 1
ATOM 786 N N . THR A 1 101 ? -9.680 1.838 13.239 1.00 67.25 101 THR A N 1
ATOM 787 C CA . THR A 1 101 ? -10.561 2.024 14.402 1.00 67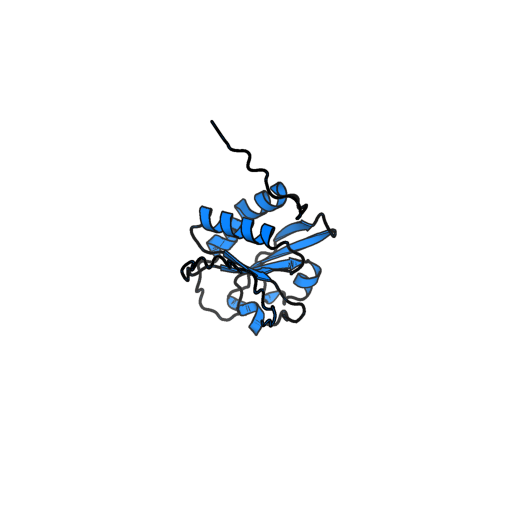.25 101 THR A CA 1
ATOM 788 C C . THR A 1 101 ? -10.935 0.711 15.099 1.00 67.25 101 THR A C 1
ATOM 790 O O . THR A 1 101 ? -11.371 0.749 16.247 1.00 67.25 101 THR A O 1
ATOM 793 N N . LYS A 1 102 ? -10.741 -0.440 14.433 1.00 68.06 102 LYS A N 1
ATOM 794 C CA . LYS A 1 102 ? -11.079 -1.773 14.956 1.00 68.06 102 LYS A CA 1
ATOM 795 C C . LYS A 1 102 ? -10.095 -2.228 16.029 1.00 68.06 102 LYS A C 1
ATOM 797 O O . LYS A 1 102 ? -10.515 -2.714 17.072 1.00 68.06 102 LYS A O 1
ATOM 802 N N . ASP A 1 103 ? -8.805 -2.121 15.738 1.00 73.69 103 ASP A N 1
ATOM 803 C CA . ASP A 1 103 ? -7.733 -2.718 16.540 1.00 73.69 103 ASP A CA 1
ATOM 804 C C . ASP A 1 103 ? -6.611 -1.731 16.881 1.00 73.69 103 ASP A C 1
ATOM 806 O O . ASP A 1 103 ? -5.629 -2.124 17.503 1.00 73.69 103 ASP A O 1
ATOM 810 N N . LYS A 1 104 ? -6.766 -0.450 16.513 1.00 77.75 104 LYS A N 1
ATOM 811 C CA . LYS A 1 104 ? -5.778 0.611 16.753 1.00 77.75 104 LYS A CA 1
ATOM 812 C C . LYS A 1 104 ? -4.434 0.372 16.065 1.00 77.75 104 LYS A C 1
ATOM 814 O O . LYS A 1 104 ? -3.432 0.977 16.427 1.00 77.75 104 LYS A O 1
ATOM 819 N N . THR A 1 105 ? -4.411 -0.481 15.042 1.00 81.50 105 THR A N 1
ATOM 820 C CA . THR A 1 105 ? -3.202 -0.745 14.262 1.00 81.50 105 THR A CA 1
ATOM 82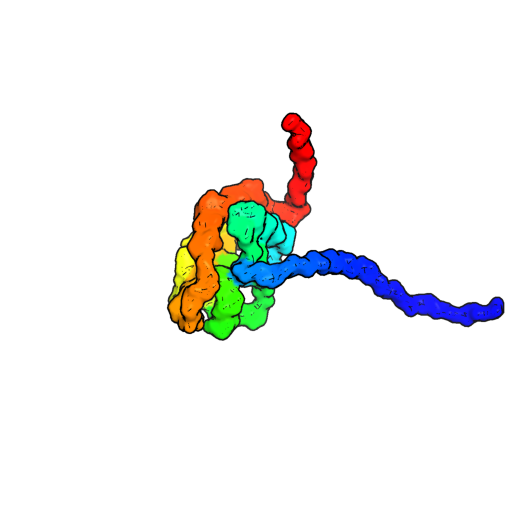1 C C . THR A 1 105 ? -2.932 0.402 13.299 1.00 81.50 105 THR A C 1
ATOM 823 O O . THR A 1 105 ? -3.799 0.756 12.496 1.00 81.50 105 THR A O 1
ATOM 826 N N . ASN A 1 106 ? -1.717 0.948 13.338 1.00 83.69 106 ASN A N 1
ATOM 827 C CA . ASN A 1 106 ? -1.233 1.903 12.345 1.00 83.69 106 ASN A CA 1
ATOM 828 C C . ASN A 1 106 ? -0.820 1.172 11.071 1.00 83.69 106 ASN A C 1
ATOM 830 O O . ASN A 1 106 ? -0.010 0.246 11.133 1.00 83.69 106 ASN A O 1
ATOM 834 N N . TYR A 1 107 ? -1.337 1.614 9.928 1.00 85.62 107 TYR A N 1
ATOM 835 C CA . TYR A 1 107 ? -0.967 1.116 8.609 1.00 85.62 107 TYR A CA 1
ATOM 836 C C . TYR A 1 107 ? -0.108 2.139 7.875 1.00 85.62 107 TYR A C 1
ATOM 838 O O . TYR A 1 107 ? -0.371 3.345 7.858 1.00 85.62 107 TYR A O 1
ATOM 846 N N . VAL A 1 108 ? 0.935 1.616 7.250 1.00 86.69 108 VAL A N 1
ATOM 847 C CA . VAL A 1 108 ? 1.975 2.361 6.561 1.00 86.69 108 VAL A CA 1
ATOM 848 C C . VAL A 1 108 ? 2.017 1.885 5.122 1.00 86.69 108 VAL A C 1
ATOM 850 O O . VAL A 1 108 ? 2.026 0.680 4.855 1.00 86.69 108 VAL A O 1
ATOM 853 N N . PHE A 1 109 ? 2.080 2.833 4.196 1.00 88.31 109 PHE A N 1
ATOM 854 C CA . PHE A 1 109 ? 2.374 2.541 2.804 1.00 88.31 109 PHE A CA 1
ATOM 855 C C . PHE A 1 109 ? 3.820 2.884 2.499 1.00 88.31 109 PHE A C 1
ATOM 857 O O . PHE A 1 109 ? 4.357 3.881 2.988 1.00 88.31 109 PHE A O 1
ATOM 864 N N . ALA A 1 110 ? 4.443 2.055 1.676 1.00 89.50 110 ALA A N 1
ATOM 865 C CA . ALA A 1 110 ? 5.758 2.335 1.139 1.00 89.50 110 ALA A CA 1
ATOM 866 C C . ALA A 1 110 ? 5.913 1.713 -0.246 1.00 89.50 110 ALA A C 1
ATOM 868 O O . ALA A 1 110 ? 5.408 0.626 -0.526 1.00 89.50 110 ALA A O 1
ATOM 869 N N . MET A 1 111 ? 6.657 2.390 -1.108 1.00 90.12 111 MET A N 1
ATOM 870 C CA . MET A 1 111 ? 6.994 1.907 -2.442 1.00 90.12 111 MET A CA 1
ATOM 871 C C . MET A 1 111 ? 8.199 0.970 -2.370 1.00 90.12 111 MET A C 1
ATOM 873 O O . MET A 1 111 ? 9.150 1.249 -1.635 1.00 90.12 111 MET A O 1
ATOM 877 N N . ILE A 1 112 ? 8.214 -0.096 -3.174 1.00 89.31 112 ILE A N 1
ATOM 878 C CA . ILE A 1 112 ? 9.409 -0.937 -3.301 1.00 89.31 112 ILE A CA 1
ATOM 879 C C . ILE A 1 112 ? 10.449 -0.210 -4.160 1.00 89.31 112 ILE A C 1
ATOM 881 O O . ILE A 1 112 ? 10.194 0.158 -5.307 1.00 89.31 112 ILE A O 1
ATOM 885 N N . GLU A 1 113 ? 11.649 -0.022 -3.613 1.00 87.00 113 GLU A N 1
ATOM 886 C CA . GLU A 1 113 ? 12.791 0.577 -4.304 1.00 87.00 113 GLU A CA 1
ATOM 887 C C . GLU A 1 113 ? 13.146 -0.233 -5.567 1.00 87.00 113 GLU A C 1
ATOM 889 O O . GLU A 1 113 ? 13.551 -1.397 -5.467 1.00 87.00 113 GLU A O 1
ATOM 894 N N . PRO A 1 114 ? 13.118 0.361 -6.777 1.00 82.56 114 PRO A N 1
ATOM 895 C CA . PRO A 1 114 ? 13.485 -0.364 -7.997 1.00 82.56 114 PRO A CA 1
ATOM 896 C C . PRO A 1 114 ? 14.913 -0.930 -7.952 1.00 82.56 114 PRO A C 1
ATOM 898 O O . PRO A 1 114 ? 15.175 -2.033 -8.442 1.00 82.56 114 PRO A O 1
ATOM 901 N N . LYS A 1 115 ? 15.832 -0.194 -7.308 1.00 84.44 115 LYS A N 1
ATOM 902 C CA . LYS A 1 115 ? 17.234 -0.593 -7.110 1.00 84.44 115 LYS A CA 1
ATOM 903 C C . LYS A 1 115 ? 17.359 -1.857 -6.267 1.00 84.44 115 LYS A C 1
ATOM 905 O O . LYS A 1 115 ? 18.222 -2.686 -6.547 1.00 84.44 115 LYS A O 1
ATOM 910 N N . PHE A 1 116 ? 16.481 -2.038 -5.280 1.00 86.62 116 PHE A N 1
ATOM 911 C CA . PHE A 1 116 ? 16.473 -3.229 -4.437 1.00 86.62 116 PHE A CA 1
ATOM 912 C C . PHE A 1 116 ? 16.238 -4.496 -5.267 1.00 86.62 116 PHE A C 1
ATOM 914 O O . PHE A 1 116 ? 16.904 -5.511 -5.051 1.00 86.62 116 PHE A O 1
ATOM 921 N N . CYS A 1 117 ? 15.376 -4.412 -6.282 1.00 84.81 117 CYS A N 1
ATOM 922 C CA . CYS A 1 117 ? 14.993 -5.539 -7.127 1.00 84.81 117 CYS A CA 1
ATOM 923 C C . CYS A 1 117 ? 15.807 -5.713 -8.411 1.00 84.81 117 CYS A C 1
ATOM 925 O O . CYS A 1 117 ? 15.530 -6.655 -9.151 1.00 84.81 117 CYS A O 1
ATOM 927 N N . ALA A 1 118 ? 16.792 -4.846 -8.680 1.00 77.44 118 ALA A N 1
ATOM 928 C CA . ALA A 1 118 ? 17.568 -4.845 -9.928 1.00 77.44 118 ALA A CA 1
ATOM 929 C C . ALA A 1 118 ? 16.681 -4.917 -11.190 1.00 77.44 118 ALA A C 1
ATOM 931 O O . ALA A 1 118 ? 17.030 -5.548 -12.185 1.00 77.44 118 ALA A O 1
ATOM 932 N N . ARG A 1 119 ? 15.496 -4.299 -11.131 1.00 67.69 119 ARG A N 1
ATOM 933 C CA . ARG A 1 119 ? 14.566 -4.239 -12.257 1.00 67.69 119 ARG A CA 1
ATOM 934 C C . ARG A 1 119 ? 14.834 -2.972 -13.048 1.00 67.69 119 ARG A C 1
ATOM 936 O O . ARG A 1 119 ? 14.863 -1.885 -12.471 1.00 67.69 119 ARG A O 1
ATOM 943 N N . GLU A 1 120 ? 14.958 -3.093 -14.366 1.00 59.25 120 GLU A N 1
ATOM 944 C CA . GLU A 1 120 ? 14.715 -1.949 -15.246 1.00 59.25 120 GLU A CA 1
ATOM 945 C C . GLU A 1 120 ? 13.308 -1.421 -14.942 1.00 59.25 120 GLU A C 1
ATOM 947 O O . GLU A 1 120 ? 12.389 -2.218 -14.737 1.00 59.25 120 GLU A O 1
ATOM 952 N N . LYS A 1 121 ? 13.149 -0.097 -14.822 1.00 56.41 121 LYS A N 1
ATOM 953 C CA . LYS A 1 121 ? 11.872 0.562 -14.497 1.00 56.41 121 LYS A CA 1
ATOM 954 C C . LYS A 1 121 ? 10.785 0.126 -15.498 1.00 56.41 121 LYS A C 1
ATOM 956 O O . LYS A 1 121 ? 10.632 0.745 -16.541 1.00 56.41 121 LYS A O 1
ATOM 961 N N . ARG A 1 122 ? 10.054 -0.958 -15.209 1.00 54.69 122 ARG A N 1
ATOM 962 C CA . ARG A 1 122 ? 9.073 -1.557 -16.138 1.00 54.69 122 ARG A CA 1
ATOM 963 C C . ARG A 1 122 ? 7.697 -0.898 -16.094 1.00 54.69 122 ARG A C 1
ATOM 965 O O . ARG A 1 122 ? 6.946 -1.048 -17.047 1.00 54.69 122 ARG A O 1
ATOM 972 N N . LYS A 1 123 ? 7.352 -0.206 -15.005 1.00 63.28 123 LYS A N 1
ATOM 973 C CA . LYS A 1 123 ? 6.064 0.476 -14.833 1.00 63.28 123 LYS A CA 1
ATOM 974 C C . LYS A 1 123 ? 6.300 1.914 -14.410 1.00 63.28 123 LYS A C 1
ATOM 976 O O . LYS A 1 123 ? 7.221 2.189 -13.636 1.00 63.28 123 LYS A O 1
ATOM 981 N N . ASP A 1 124 ? 5.459 2.814 -14.901 1.00 72.06 124 ASP A N 1
ATOM 982 C CA . ASP A 1 124 ? 5.450 4.207 -14.475 1.00 72.06 124 ASP A CA 1
ATOM 983 C C . ASP A 1 124 ? 4.888 4.325 -13.049 1.00 72.06 124 ASP A C 1
ATOM 985 O O . ASP A 1 124 ? 3.721 4.639 -12.827 1.00 72.06 124 ASP A O 1
ATOM 989 N N . ILE A 1 125 ? 5.739 4.020 -12.066 1.00 79.50 125 ILE A N 1
ATOM 990 C CA . ILE A 1 125 ? 5.416 4.037 -10.633 1.00 79.50 125 ILE A CA 1
ATOM 991 C C . ILE A 1 125 ? 5.015 5.435 -10.137 1.00 79.50 125 ILE A C 1
ATOM 993 O O . ILE A 1 125 ? 4.423 5.553 -9.064 1.00 79.50 125 ILE A O 1
ATOM 997 N N . SER A 1 126 ? 5.298 6.483 -10.923 1.00 80.56 126 SER A N 1
ATOM 998 C CA . SER A 1 126 ? 4.956 7.861 -10.577 1.00 80.56 126 SER A CA 1
ATOM 999 C C . SER A 1 126 ? 3.449 8.049 -10.417 1.00 80.56 126 SER A C 1
ATOM 1001 O O . SER A 1 126 ? 3.034 8.744 -9.497 1.00 80.56 126 SER A O 1
ATOM 1003 N N . LYS A 1 127 ? 2.633 7.344 -11.215 1.00 85.12 127 LYS A N 1
ATOM 1004 C CA . LYS A 1 127 ? 1.169 7.357 -11.097 1.00 85.12 127 LYS A CA 1
ATOM 1005 C C . LYS A 1 127 ? 0.693 6.833 -9.746 1.00 85.12 127 LYS A C 1
ATOM 1007 O O . LYS A 1 127 ? -0.117 7.476 -9.087 1.00 85.12 127 LYS A O 1
ATOM 1012 N N . LEU A 1 128 ? 1.222 5.684 -9.320 1.00 86.31 128 LEU A N 1
ATOM 1013 C CA . LEU A 1 128 ? 0.889 5.100 -8.020 1.00 86.31 128 LEU A CA 1
ATOM 1014 C C . LEU A 1 128 ? 1.307 6.038 -6.886 1.00 86.31 128 LEU A C 1
ATOM 1016 O O . LEU A 1 128 ? 0.524 6.316 -5.986 1.00 86.31 128 LEU A O 1
ATOM 1020 N N . GLN A 1 129 ? 2.526 6.569 -6.973 1.00 85.25 129 GLN A N 1
ATOM 1021 C CA . GLN A 1 129 ? 3.054 7.506 -5.993 1.00 85.25 129 GLN A CA 1
ATOM 1022 C C . GLN A 1 129 ? 2.212 8.787 -5.898 1.00 85.25 129 GLN A C 1
ATOM 1024 O O . GLN A 1 129 ? 1.898 9.223 -4.794 1.00 85.25 129 GLN A O 1
ATOM 1029 N N . GLN A 1 130 ? 1.879 9.406 -7.031 1.00 85.25 130 GLN A N 1
ATOM 1030 C CA . GLN A 1 130 ? 1.125 10.654 -7.067 1.00 85.25 130 GLN A CA 1
ATOM 1031 C C . GLN A 1 130 ? -0.280 10.458 -6.493 1.00 85.25 130 GLN A C 1
ATOM 1033 O O . GLN A 1 130 ? -0.679 11.200 -5.599 1.00 85.25 130 GLN A O 1
ATOM 1038 N N . TRP A 1 131 ? -0.990 9.413 -6.927 1.00 88.06 131 TRP A N 1
ATOM 1039 C CA . TRP A 1 131 ? -2.339 9.137 -6.435 1.00 88.06 131 TRP A CA 1
ATOM 1040 C C . TRP A 1 131 ? -2.365 8.862 -4.924 1.00 88.06 131 TRP A C 1
ATOM 1042 O O . TRP A 1 131 ? -3.242 9.365 -4.219 1.00 88.06 131 TRP A O 1
ATOM 1052 N N . PHE A 1 132 ? -1.377 8.133 -4.387 1.00 84.38 132 PHE A N 1
ATOM 1053 C CA . PHE A 1 132 ? -1.300 7.901 -2.941 1.00 84.38 132 PHE A CA 1
ATOM 1054 C C . PHE A 1 132 ? -1.114 9.197 -2.140 1.00 84.38 132 PHE A C 1
ATOM 1056 O O . PHE A 1 132 ? -1.774 9.376 -1.115 1.00 84.38 132 PHE A O 1
ATOM 1063 N N . LYS A 1 133 ? -0.276 10.114 -2.636 1.00 81.44 133 LYS A N 1
ATOM 1064 C CA . LYS A 1 133 ? -0.007 11.410 -1.996 1.00 81.44 133 LYS A CA 1
ATOM 1065 C C . LYS A 1 133 ? -1.186 12.370 -2.050 1.00 81.44 133 LYS A C 1
ATOM 1067 O O . LYS A 1 133 ? -1.438 13.091 -1.092 1.00 81.44 133 LYS A O 1
ATOM 1072 N N . GLU A 1 134 ? -1.867 12.422 -3.189 1.00 83.75 134 GLU A N 1
ATOM 1073 C CA . GLU A 1 134 ? -2.859 13.464 -3.467 1.00 83.75 134 GLU A CA 1
ATOM 1074 C C . GLU A 1 134 ? -4.281 13.031 -3.102 1.00 83.75 134 GLU A C 1
ATOM 1076 O O . GLU A 1 134 ? -5.100 13.876 -2.736 1.00 83.75 134 GLU A O 1
ATOM 1081 N N . LYS A 1 135 ? -4.583 11.726 -3.175 1.00 82.00 135 LYS A N 1
ATOM 1082 C CA . LYS A 1 135 ? -5.964 11.233 -3.126 1.00 82.00 135 LYS A CA 1
ATOM 1083 C C . LYS A 1 135 ? -6.215 10.122 -2.115 1.00 82.00 135 LYS A C 1
ATOM 1085 O O . LYS A 1 135 ? -7.208 10.193 -1.386 1.00 82.00 135 LYS A O 1
ATOM 1090 N N . ALA A 1 136 ? -5.331 9.124 -2.026 1.00 81.81 136 ALA A N 1
ATOM 1091 C CA . ALA A 1 136 ? -5.570 7.957 -1.172 1.00 81.81 136 ALA A CA 1
ATOM 1092 C C . ALA A 1 136 ? -5.752 8.335 0.304 1.00 81.81 136 ALA A C 1
ATOM 1094 O O . ALA A 1 136 ? -6.649 7.804 0.952 1.00 81.81 136 ALA A O 1
ATOM 1095 N N . LEU A 1 137 ? -4.962 9.288 0.816 1.00 76.19 137 LEU A N 1
ATOM 1096 C CA . LEU A 1 137 ? -5.092 9.806 2.185 1.00 76.19 137 LEU A CA 1
ATOM 1097 C C . LEU A 1 137 ? -6.494 10.363 2.464 1.00 76.19 137 LEU A C 1
ATOM 1099 O O . LEU A 1 137 ? -7.121 9.985 3.449 1.00 76.19 137 LEU A O 1
ATOM 1103 N N . GLY A 1 138 ? -7.024 11.198 1.567 1.00 77.00 138 GLY A N 1
ATOM 1104 C CA . GLY A 1 138 ? -8.355 11.787 1.727 1.00 77.00 138 GLY A CA 1
ATOM 1105 C C . GLY A 1 138 ? -9.474 10.744 1.693 1.00 77.00 138 GLY A C 1
ATOM 1106 O O . GLY A 1 138 ? -10.438 10.847 2.453 1.00 77.00 138 GLY A O 1
ATOM 1107 N N . LEU A 1 139 ? -9.334 9.704 0.864 1.00 76.06 139 LEU A N 1
ATOM 1108 C CA . LEU A 1 139 ? -10.240 8.555 0.902 1.00 76.06 139 LEU A CA 1
ATOM 1109 C C . LEU A 1 139 ? -10.116 7.846 2.246 1.00 76.06 139 LEU A C 1
ATOM 1111 O O . LEU A 1 139 ? -11.088 7.705 2.967 1.00 76.06 139 LEU A O 1
ATOM 1115 N N . ILE A 1 140 ? -8.918 7.467 2.651 1.00 74.69 140 ILE A N 1
ATOM 1116 C CA . ILE A 1 140 ? -8.679 6.758 3.906 1.00 74.69 140 ILE A CA 1
ATOM 1117 C C . ILE A 1 140 ? -9.256 7.505 5.124 1.00 74.69 140 ILE A C 1
ATOM 1119 O O . ILE A 1 140 ? -9.921 6.895 5.966 1.00 74.69 140 ILE A O 1
ATOM 1123 N N . GLU A 1 141 ? -9.077 8.824 5.189 1.00 69.69 141 GLU A N 1
ATOM 1124 C CA . GLU A 1 141 ? -9.647 9.676 6.235 1.00 69.69 141 GLU A CA 1
ATOM 1125 C C . GLU A 1 141 ? -11.173 9.800 6.136 1.00 69.69 141 GLU A C 1
ATOM 1127 O O . GLU A 1 141 ? -11.873 9.680 7.147 1.00 69.69 141 GLU A O 1
ATOM 1132 N N . GLY A 1 142 ? -11.709 10.008 4.929 1.00 64.25 142 GLY A N 1
ATOM 1133 C CA . GLY A 1 142 ? -13.152 10.051 4.677 1.00 64.25 142 GLY A CA 1
ATOM 1134 C C . GLY A 1 142 ? -13.849 8.725 4.990 1.00 64.25 142 GLY A C 1
ATOM 1135 O O . GLY A 1 142 ? -15.018 8.704 5.372 1.00 64.25 142 GLY A O 1
ATOM 1136 N N . TYR A 1 143 ? -13.105 7.625 4.902 1.00 61.03 143 TYR A N 1
ATOM 1137 C CA . TYR A 1 143 ? -13.542 6.274 5.216 1.00 61.03 143 TYR A CA 1
ATOM 1138 C C . TYR A 1 143 ? -13.268 5.859 6.668 1.00 61.03 143 TYR A C 1
ATOM 1140 O O . TYR A 1 143 ? -13.463 4.679 6.942 1.00 61.03 143 TYR A O 1
ATOM 1148 N N . LYS A 1 144 ? -12.863 6.774 7.581 1.00 52.88 144 LYS A N 1
ATOM 1149 C CA . LYS A 1 144 ? -12.600 6.545 9.028 1.00 52.88 144 LYS A CA 1
ATOM 1150 C C . LYS A 1 144 ? -13.191 5.224 9.537 1.00 52.88 144 LYS A C 1
ATOM 1152 O O . LYS A 1 144 ? -14.388 5.057 9.766 1.00 52.88 144 LYS A O 1
ATOM 1157 N N . VAL A 1 145 ? -12.293 4.258 9.620 1.00 52.06 145 VAL A N 1
ATOM 1158 C CA . VAL A 1 145 ? -12.519 2.877 9.211 1.00 52.06 145 VAL A CA 1
ATOM 1159 C C . VAL A 1 145 ? -13.278 2.054 10.243 1.00 52.06 145 VAL A C 1
ATOM 1161 O O . VAL A 1 145 ? -12.657 1.361 11.044 1.00 52.06 145 VAL A O 1
ATOM 1164 N N . ASN A 1 146 ? -14.614 2.060 10.199 1.00 47.88 146 ASN A N 1
ATOM 1165 C CA . ASN A 1 146 ? -15.413 0.919 10.654 1.00 47.88 146 ASN A CA 1
ATOM 1166 C C . ASN A 1 146 ? -15.671 0.011 9.441 1.00 47.88 146 ASN A C 1
ATOM 1168 O O . ASN A 1 146 ? -16.612 0.234 8.681 1.00 47.88 146 ASN A O 1
ATOM 1172 N N . TYR A 1 147 ? -14.826 -1.010 9.255 1.00 52.03 147 TYR A N 1
ATOM 1173 C CA . TYR A 1 147 ? -14.838 -1.946 8.114 1.00 52.03 147 TYR A CA 1
ATOM 1174 C C . TYR A 1 147 ? -16.174 -2.690 7.873 1.00 52.03 147 TYR A C 1
ATOM 1176 O O . TYR A 1 147 ? -16.266 -3.492 6.942 1.00 52.03 147 TYR A O 1
ATOM 1184 N N . GLN A 1 148 ? -17.191 -2.476 8.714 1.00 42.81 148 GLN A N 1
ATOM 1185 C CA . GLN A 1 148 ? -18.495 -3.130 8.639 1.00 42.81 148 GLN A CA 1
ATOM 1186 C C . GLN A 1 148 ? -19.530 -2.395 7.783 1.00 42.81 148 GLN A C 1
ATOM 1188 O O . GLN A 1 148 ? -20.388 -3.069 7.214 1.00 42.81 148 GLN A O 1
ATOM 1193 N N . ASN A 1 149 ? -19.482 -1.061 7.667 1.00 41.91 149 ASN A N 1
ATOM 1194 C CA . ASN A 1 149 ? -20.562 -0.317 7.014 1.00 41.91 149 ASN A CA 1
ATOM 1195 C C . ASN A 1 149 ? -20.160 0.202 5.628 1.00 41.91 149 ASN A C 1
ATOM 1197 O O . ASN A 1 149 ? -19.453 1.207 5.536 1.00 41.91 149 ASN A O 1
ATOM 1201 N N . PRO A 1 150 ? -20.615 -0.453 4.542 1.00 38.53 150 PRO A N 1
ATOM 1202 C CA . PRO A 1 150 ? -20.540 0.132 3.218 1.00 38.53 150 PRO A CA 1
ATOM 1203 C C . PRO A 1 150 ? -21.402 1.393 3.166 1.00 38.53 150 PRO A C 1
ATOM 1205 O O . PRO A 1 150 ? -22.402 1.533 3.875 1.00 38.53 150 PRO A O 1
ATOM 1208 N N . TYR A 1 151 ? -21.012 2.291 2.274 1.00 42.31 151 TYR A N 1
ATOM 1209 C CA . TYR A 1 151 ? -21.839 3.370 1.766 1.00 42.31 151 TYR A CA 1
ATOM 1210 C C . TYR A 1 151 ? -23.306 2.914 1.619 1.00 42.31 151 TYR A C 1
ATOM 1212 O O . TYR A 1 151 ? -23.604 1.971 0.882 1.00 42.31 151 TYR A O 1
ATOM 1220 N N . LYS A 1 152 ? -24.245 3.601 2.283 1.00 38.56 152 LYS A N 1
ATOM 1221 C CA . LYS A 1 152 ? -25.579 3.748 1.695 1.00 38.56 152 LYS A CA 1
ATOM 1222 C C . LYS A 1 152 ? -25.360 4.648 0.490 1.00 38.56 152 LYS A C 1
ATOM 1224 O O . LYS A 1 152 ? -25.028 5.813 0.686 1.00 38.56 152 LYS A O 1
ATOM 1229 N N . LEU A 1 153 ? -25.512 4.102 -0.717 1.00 33.81 153 LEU A N 1
ATOM 1230 C CA . LEU A 1 153 ? -25.622 4.878 -1.951 1.00 33.81 153 LEU A CA 1
ATOM 1231 C C . LEU A 1 153 ? -26.640 5.994 -1.731 1.00 33.81 153 LEU A C 1
ATOM 1233 O O . LEU A 1 153 ? -27.846 5.774 -1.821 1.00 33.81 153 LEU A O 1
ATOM 1237 N N . HIS A 1 154 ? -26.167 7.195 -1.403 1.00 34.16 154 HIS A N 1
ATOM 1238 C CA . HIS A 1 154 ? -26.995 8.370 -1.557 1.00 34.16 154 HIS A CA 1
ATOM 1239 C C . HIS A 1 154 ? -27.035 8.610 -3.058 1.00 34.16 154 HIS A C 1
ATOM 1241 O O . HIS A 1 154 ? -26.119 9.197 -3.631 1.00 34.16 154 HIS A O 1
ATOM 1247 N N . ASN A 1 155 ? -28.082 8.078 -3.691 1.00 37.03 155 ASN A N 1
ATOM 1248 C CA . ASN A 1 155 ? -28.489 8.454 -5.033 1.00 37.03 155 ASN A CA 1
ATOM 1249 C C . ASN A 1 155 ? -28.443 9.982 -5.113 1.00 37.03 155 ASN A C 1
ATOM 1251 O O . ASN A 1 155 ? -29.300 10.664 -4.546 1.00 37.03 155 ASN A O 1
ATOM 1255 N N . LYS A 1 156 ? -27.434 10.531 -5.795 1.00 36.22 156 LYS A N 1
ATOM 1256 C CA . LYS A 1 156 ? -27.475 11.915 -6.253 1.00 36.22 156 LYS A CA 1
ATOM 1257 C C . LYS A 1 156 ? -28.444 11.958 -7.428 1.00 36.22 156 LYS A C 1
ATOM 1259 O O . LYS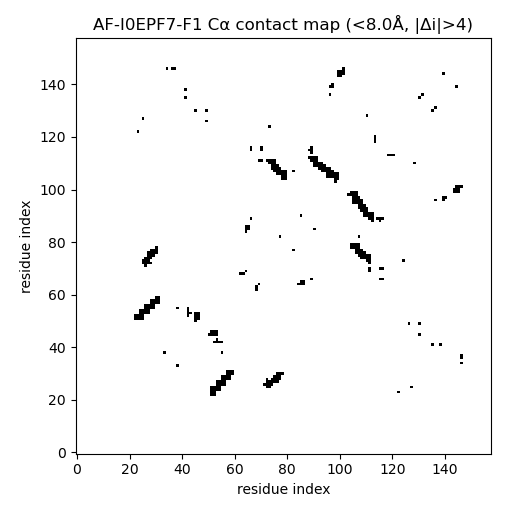 A 1 156 ? -28.043 11.932 -8.583 1.00 36.22 156 LYS A O 1
ATOM 1264 N N . HIS A 1 157 ? -29.732 12.013 -7.110 1.00 35.38 157 HIS A N 1
ATOM 1265 C CA . HIS A 1 157 ? -30.646 12.778 -7.937 1.00 35.38 157 HIS A CA 1
ATOM 1266 C C . HIS A 1 157 ? -30.370 14.252 -7.661 1.00 35.38 157 HIS A C 1
ATOM 1268 O O . HIS A 1 157 ? -30.692 14.746 -6.578 1.00 35.38 157 HIS A O 1
ATOM 1274 N N . LYS A 1 158 ? -29.783 14.941 -8.636 1.00 33.91 158 LYS A N 1
ATOM 1275 C CA . LYS A 1 158 ? -30.245 16.274 -9.004 1.00 33.91 158 LYS A CA 1
ATOM 1276 C C . LYS A 1 158 ? -29.860 16.592 -10.437 1.00 33.91 158 LYS A C 1
ATOM 1278 O O . LYS A 1 158 ? -28.669 16.405 -10.757 1.00 33.91 158 LYS A O 1
#